Protein AF-A0A1H1SJN0-F1 (afdb_monomer)

pLDDT: mean 79.31, std 18.71, range [38.91, 98.19]

Mean predicted aligned error: 14.05 Å

Sequence (104 aa):
MRGIFFEESDAHAAAARLRRDGFEAQVRRQPFAGEDDDEDQPWVVVTDAPPVMLELLVEERDGWLEDDAPPPAAPLVLPRAPRRTHRPGAGGDGPGGSSGAGRR

Foldseek 3Di:
DKKKAQDPVLLVVLQVVQVVVPKHKDKDFDDDPPDPPPNRTIIMIDIPDDPVSRCVSCVVRVIDDDDPPPDDDDDDPDDPDDDDPDDPDPDDPDDDDDDDDDDD

Radius of gyration: 30.65 Å; Cα contacts (8 Å, |Δi|>4): 116; chains: 1; bounding box: 30×33×112 Å

Structure (mmCIF, N/CA/C/O backbone):
data_AF-A0A1H1SJN0-F1
#
_entry.id   AF-A0A1H1SJN0-F1
#
loop_
_atom_site.group_PDB
_atom_site.id
_atom_site.type_symbol
_atom_site.label_atom_id
_atom_site.label_alt_id
_atom_site.label_comp_id
_atom_site.label_asym_id
_atom_s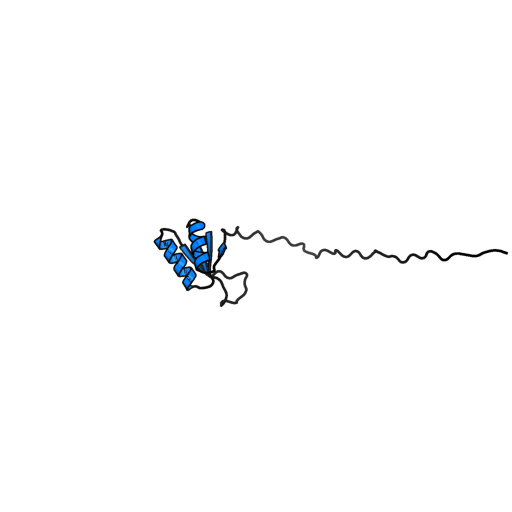ite.label_entity_id
_atom_site.label_seq_id
_atom_site.pdbx_PDB_ins_code
_atom_site.Cartn_x
_atom_site.Cartn_y
_atom_site.Cartn_z
_atom_site.occupancy
_atom_site.B_iso_or_equiv
_atom_site.auth_seq_id
_atom_site.auth_comp_id
_atom_site.auth_asym_id
_atom_site.auth_atom_id
_atom_site.pdbx_PDB_model_num
ATOM 1 N N . MET A 1 1 ? -7.252 -5.969 -2.265 1.00 90.88 1 MET A N 1
ATOM 2 C CA . MET A 1 1 ? -6.792 -4.599 -2.601 1.00 90.88 1 MET A CA 1
ATOM 3 C C . MET A 1 1 ? -5.318 -4.456 -2.283 1.00 90.88 1 MET A C 1
ATOM 5 O O . MET A 1 1 ? -4.858 -5.026 -1.288 1.00 90.88 1 MET A O 1
ATOM 9 N N . ARG A 1 2 ? -4.577 -3.716 -3.116 1.00 93.12 2 ARG A N 1
ATOM 10 C CA . ARG A 1 2 ? -3.123 -3.584 -2.998 1.00 93.12 2 ARG A CA 1
ATOM 11 C C . ARG A 1 2 ? -2.698 -2.119 -3.120 1.00 93.12 2 ARG A C 1
ATOM 13 O O . ARG A 1 2 ? -3.181 -1.409 -3.987 1.00 93.12 2 ARG A O 1
ATOM 20 N N . GLY A 1 3 ? -1.807 -1.672 -2.246 1.00 93.81 3 GLY A N 1
ATOM 21 C CA . GLY A 1 3 ? -1.134 -0.376 -2.345 1.00 93.81 3 GLY A CA 1
ATOM 22 C C . GLY A 1 3 ? 0.343 -0.606 -2.613 1.00 93.81 3 GLY A C 1
ATOM 23 O O . GLY A 1 3 ? 0.930 -1.511 -2.014 1.00 93.81 3 GLY A O 1
ATOM 24 N N . ILE A 1 4 ? 0.922 0.170 -3.518 1.00 93.69 4 ILE A N 1
ATOM 25 C CA . ILE A 1 4 ? 2.315 0.048 -3.932 1.00 93.69 4 ILE A CA 1
ATOM 26 C C . ILE A 1 4 ? 3.091 1.273 -3.450 1.00 93.69 4 ILE A C 1
ATOM 28 O O . ILE A 1 4 ? 2.641 2.402 -3.633 1.00 93.69 4 ILE A O 1
ATOM 32 N N . PHE A 1 5 ? 4.237 1.027 -2.819 1.00 92.75 5 PHE A N 1
ATOM 33 C CA . PHE A 1 5 ? 5.089 2.021 -2.171 1.00 92.75 5 PHE A CA 1
ATOM 34 C C . PHE A 1 5 ? 6.534 1.843 -2.632 1.00 92.75 5 PHE A C 1
ATOM 36 O O . PHE A 1 5 ? 7.000 0.715 -2.798 1.00 92.75 5 PHE A O 1
ATOM 43 N N . PHE A 1 6 ? 7.256 2.946 -2.803 1.00 88.81 6 PHE A N 1
ATOM 44 C CA . PHE A 1 6 ? 8.678 2.905 -3.146 1.00 88.81 6 PHE A CA 1
ATOM 45 C C . PHE A 1 6 ? 9.545 2.606 -1.922 1.00 88.81 6 PHE A C 1
ATOM 47 O O . PHE A 1 6 ? 10.429 1.756 -1.977 1.00 88.81 6 PHE A O 1
ATOM 54 N N . GLU A 1 7 ? 9.255 3.255 -0.793 1.00 89.69 7 GLU A N 1
ATOM 55 C CA . GLU A 1 7 ? 10.021 3.075 0.437 1.00 89.69 7 GLU A CA 1
ATOM 56 C C . GLU A 1 7 ? 9.429 1.989 1.345 1.00 89.69 7 GLU A C 1
ATOM 58 O O . GLU A 1 7 ? 8.218 1.917 1.579 1.00 89.69 7 GLU A O 1
ATOM 63 N N . GLU A 1 8 ? 10.307 1.177 1.941 1.00 92.38 8 GLU A N 1
ATOM 64 C CA . GLU A 1 8 ? 9.920 0.181 2.946 1.00 92.38 8 GLU A CA 1
ATOM 65 C C . GLU A 1 8 ? 9.216 0.844 4.142 1.00 92.38 8 GLU A C 1
ATOM 67 O O . GLU A 1 8 ? 8.178 0.371 4.616 1.00 92.38 8 GLU A O 1
ATOM 72 N N . SER A 1 9 ? 9.772 1.960 4.622 1.00 94.25 9 SER A N 1
ATOM 73 C CA . SER A 1 9 ? 9.249 2.750 5.740 1.00 94.25 9 SER A CA 1
ATOM 74 C C . SER A 1 9 ? 7.797 3.151 5.528 1.00 94.25 9 SER A C 1
ATOM 76 O O . SER A 1 9 ? 6.979 2.992 6.439 1.00 94.25 9 SER A O 1
ATOM 78 N N . ASP A 1 10 ? 7.468 3.623 4.329 1.00 95.50 10 ASP A N 1
ATOM 79 C CA . ASP A 1 10 ? 6.123 4.071 3.994 1.00 95.50 10 ASP A CA 1
ATOM 80 C C . ASP A 1 10 ? 5.140 2.902 3.917 1.00 95.50 10 ASP A C 1
ATOM 82 O O . ASP A 1 10 ? 4.043 2.984 4.480 1.00 95.50 10 ASP A O 1
ATOM 86 N N . ALA A 1 11 ? 5.551 1.765 3.345 1.00 95.56 11 ALA A N 1
ATOM 87 C CA . ALA A 1 11 ? 4.733 0.554 3.328 1.00 95.56 11 ALA A CA 1
ATOM 88 C C . ALA A 1 11 ? 4.406 0.056 4.748 1.00 95.56 11 ALA A C 1
ATOM 90 O O . ALA A 1 11 ? 3.257 -0.290 5.052 1.00 95.56 11 ALA A O 1
ATOM 91 N N . HIS A 1 12 ? 5.392 0.044 5.654 1.00 96.69 12 HIS A N 1
ATOM 92 C CA . HIS A 1 12 ? 5.157 -0.341 7.051 1.00 96.69 12 HIS A CA 1
ATOM 93 C C . HIS A 1 12 ? 4.309 0.685 7.800 1.00 96.69 12 HIS A C 1
ATOM 95 O O . HIS A 1 12 ? 3.446 0.285 8.586 1.00 96.69 12 HIS A O 1
ATOM 101 N N . ALA A 1 13 ? 4.505 1.983 7.556 1.00 97.31 13 ALA A N 1
ATOM 102 C CA . ALA A 1 13 ? 3.704 3.041 8.164 1.00 97.31 13 ALA A CA 1
ATOM 103 C C . ALA A 1 13 ? 2.229 2.947 7.740 1.00 97.31 13 ALA A C 1
ATOM 105 O O . ALA A 1 13 ? 1.339 2.975 8.599 1.00 97.31 13 ALA A O 1
ATOM 106 N N . ALA A 1 14 ? 1.963 2.744 6.447 1.00 97.06 14 ALA A N 1
ATOM 107 C CA . ALA A 1 14 ? 0.622 2.524 5.917 1.00 97.06 14 ALA A CA 1
ATOM 108 C C . ALA A 1 14 ? -0.020 1.264 6.520 1.00 97.06 14 ALA A C 1
ATOM 110 O O . ALA A 1 14 ? -1.134 1.315 7.044 1.00 97.06 14 ALA A O 1
ATOM 111 N N . ALA A 1 15 ? 0.702 0.139 6.553 1.00 97.56 15 ALA A N 1
ATOM 112 C CA . ALA A 1 15 ? 0.193 -1.097 7.144 1.00 97.56 15 ALA A CA 1
ATOM 113 C C . ALA A 1 15 ? -0.076 -0.965 8.656 1.00 97.56 15 ALA A C 1
ATOM 115 O O . ALA A 1 15 ? -1.064 -1.495 9.163 1.00 97.56 15 ALA A O 1
ATOM 116 N N . ALA A 1 16 ? 0.774 -0.250 9.397 1.00 97.81 16 ALA A N 1
ATOM 117 C CA . ALA A 1 16 ? 0.556 0.028 10.815 1.00 97.81 16 ALA A CA 1
ATOM 118 C C . ALA A 1 16 ? -0.676 0.915 11.041 1.00 97.81 16 ALA A C 1
ATOM 120 O O . ALA A 1 16 ? -1.438 0.673 11.981 1.00 97.81 16 ALA A O 1
ATOM 121 N N . ARG A 1 17 ? -0.898 1.910 10.173 1.00 97.62 17 ARG A N 1
ATOM 122 C CA . ARG A 1 17 ? -2.095 2.752 10.214 1.00 97.62 17 ARG A CA 1
ATOM 123 C C . ARG A 1 17 ? -3.363 1.926 10.015 1.00 97.62 17 ARG A C 1
ATOM 125 O O . ARG A 1 17 ? -4.251 1.995 10.856 1.00 97.62 17 ARG A O 1
ATOM 132 N N . LEU A 1 18 ? -3.413 1.113 8.963 1.00 97.56 18 LEU A N 1
ATOM 133 C CA . LEU A 1 18 ? -4.575 0.280 8.639 1.00 97.56 18 LEU A CA 1
ATOM 134 C C . LEU A 1 18 ? -4.906 -0.709 9.761 1.00 97.56 18 LEU A C 1
ATOM 136 O O . LEU A 1 18 ? -6.061 -0.825 10.161 1.00 97.56 18 LEU A O 1
ATOM 140 N N . ARG A 1 19 ? -3.887 -1.353 10.342 1.00 98.19 19 ARG A N 1
ATOM 141 C CA . ARG A 1 19 ? -4.078 -2.261 11.485 1.00 98.19 19 ARG A CA 1
ATOM 142 C C . ARG A 1 19 ? -4.615 -1.547 12.720 1.00 98.19 19 ARG A C 1
ATOM 144 O O . ARG A 1 19 ? -5.466 -2.094 13.413 1.00 98.19 19 ARG A O 1
ATOM 151 N N . ARG A 1 20 ? -4.146 -0.326 13.001 1.00 97.81 20 ARG A N 1
ATOM 152 C CA . ARG A 1 20 ? -4.682 0.492 14.102 1.00 97.81 20 ARG A CA 1
ATOM 153 C C . ARG A 1 20 ? -6.150 0.851 13.880 1.00 97.81 20 ARG A C 1
ATOM 155 O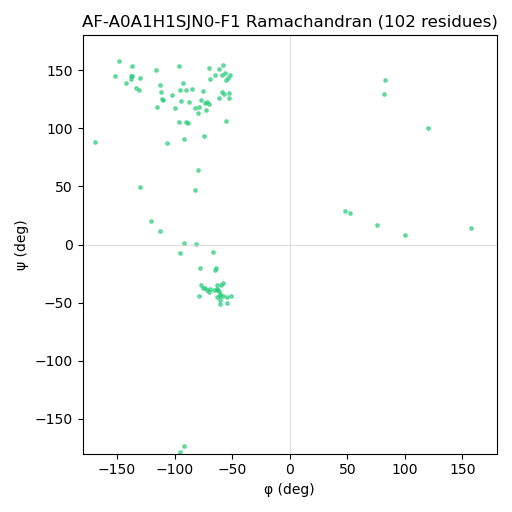 O . ARG A 1 20 ? -6.906 0.906 14.846 1.00 97.81 20 ARG A O 1
ATOM 162 N N . ASP A 1 21 ? -6.531 1.057 12.627 1.00 96.69 21 ASP A N 1
ATOM 163 C CA . ASP A 1 21 ? -7.900 1.375 12.231 1.00 96.69 21 ASP A CA 1
ATOM 164 C C . ASP A 1 21 ? -8.795 0.110 12.140 1.00 96.69 21 ASP A C 1
ATOM 166 O O . ASP A 1 21 ? -9.993 0.223 11.892 1.00 96.69 21 ASP A O 1
ATOM 170 N N . GLY A 1 22 ? -8.247 -1.082 12.429 1.00 97.75 22 GLY A N 1
ATOM 171 C CA . GLY A 1 22 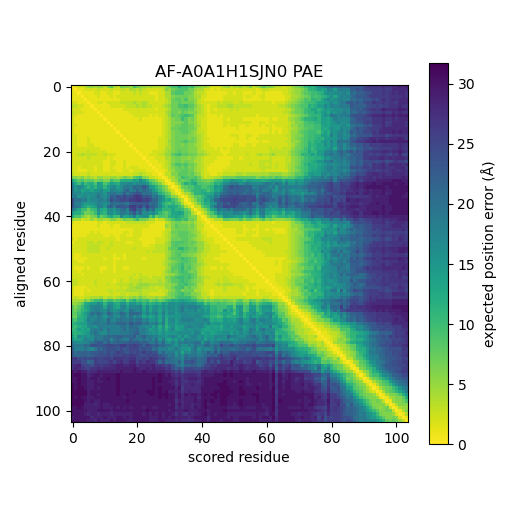? -8.990 -2.339 12.594 1.00 97.75 22 GLY A CA 1
ATOM 172 C C . GLY A 1 22 ? -8.970 -3.281 11.388 1.00 97.75 22 GLY A C 1
ATOM 173 O O . GLY A 1 22 ? -9.677 -4.285 11.410 1.00 97.75 22 GLY A O 1
ATOM 174 N N . PHE A 1 23 ? -8.172 -2.979 10.365 1.00 97.44 23 PHE A N 1
ATOM 175 C CA . PHE A 1 23 ? -8.086 -3.759 9.129 1.00 97.44 23 PHE A CA 1
ATOM 176 C C . PHE A 1 23 ? -6.921 -4.751 9.147 1.00 97.44 23 PHE A C 1
ATOM 178 O O . PHE A 1 23 ? -5.886 -4.528 9.785 1.00 97.44 23 PHE A O 1
ATOM 185 N N . GLU A 1 24 ? -7.043 -5.834 8.388 1.00 97.19 24 GLU A N 1
ATOM 186 C CA . GLU A 1 24 ? -5.910 -6.699 8.102 1.00 97.19 24 GLU A CA 1
ATOM 187 C C . GLU A 1 24 ? -4.997 -6.024 7.075 1.00 97.19 24 GLU A C 1
ATOM 189 O O . GLU A 1 24 ? -5.443 -5.538 6.039 1.00 97.19 24 GLU A O 1
ATOM 194 N N . ALA A 1 25 ? -3.690 -6.002 7.334 1.00 96.62 25 ALA A N 1
ATOM 195 C CA . ALA A 1 25 ? -2.705 -5.501 6.379 1.00 96.62 25 ALA A CA 1
ATOM 196 C C . ALA A 1 25 ? -1.435 -6.355 6.417 1.00 96.62 25 ALA A C 1
ATOM 198 O O . ALA A 1 25 ? -0.953 -6.720 7.494 1.00 96.62 25 ALA A O 1
ATOM 199 N N . GLN A 1 26 ? -0.861 -6.652 5.254 1.00 95.62 26 GLN A N 1
ATOM 200 C CA . GLN A 1 26 ? 0.379 -7.415 5.091 1.00 95.62 26 GLN A CA 1
ATOM 201 C C . GLN A 1 26 ? 1.318 -6.677 4.141 1.00 95.62 26 GLN A C 1
ATOM 203 O O . GLN A 1 26 ? 0.895 -6.273 3.063 1.00 95.62 26 GLN A O 1
ATOM 208 N N . VAL A 1 27 ? 2.588 -6.547 4.524 1.00 94.62 27 VAL A N 1
ATOM 209 C CA . VAL A 1 27 ? 3.639 -5.969 3.676 1.00 94.62 27 VAL A CA 1
ATOM 210 C C . VAL A 1 27 ? 4.363 -7.107 2.963 1.00 94.62 27 VAL A C 1
ATOM 212 O O . VAL A 1 27 ? 4.698 -8.115 3.588 1.00 94.62 27 VAL A O 1
ATOM 215 N N . ARG A 1 28 ? 4.581 -6.974 1.656 1.00 90.56 28 ARG A N 1
ATOM 216 C CA . ARG A 1 28 ? 5.279 -7.951 0.816 1.00 90.56 28 ARG A CA 1
ATOM 217 C C . ARG A 1 28 ? 6.227 -7.233 -0.132 1.00 90.56 28 ARG A C 1
ATOM 219 O O . ARG A 1 28 ? 5.883 -6.184 -0.659 1.00 90.56 28 ARG A O 1
ATOM 226 N N . ARG A 1 29 ? 7.368 -7.852 -0.416 1.00 83.75 29 ARG A N 1
ATOM 227 C CA . ARG A 1 29 ? 8.235 -7.461 -1.529 1.00 83.75 29 ARG A CA 1
ATOM 228 C C . ARG A 1 29 ? 7.879 -8.328 -2.729 1.00 83.75 29 ARG A C 1
ATOM 230 O O . ARG A 1 29 ? 7.856 -9.554 -2.591 1.00 83.75 29 ARG A O 1
ATOM 237 N N . GLN A 1 30 ? 7.523 -7.724 -3.861 1.00 67.69 30 GLN A N 1
ATOM 238 C CA . GLN A 1 30 ? 7.155 -8.482 -5.057 1.00 67.69 30 GLN A CA 1
ATOM 239 C C . GLN A 1 30 ? 8.168 -8.222 -6.180 1.00 67.69 30 GLN A C 1
ATOM 241 O O . GLN A 1 30 ? 8.273 -7.084 -6.629 1.00 67.69 30 GLN A O 1
ATOM 246 N N . PRO A 1 31 ? 8.886 -9.254 -6.663 1.00 58.97 31 PRO A N 1
ATOM 247 C CA . PRO A 1 31 ? 9.757 -9.106 -7.820 1.00 58.97 31 PRO A CA 1
ATOM 248 C C . PRO A 1 31 ? 8.906 -8.905 -9.076 1.00 58.97 31 PRO A C 1
ATOM 250 O O . PRO A 1 31 ? 8.078 -9.756 -9.421 1.00 58.97 31 PRO A O 1
ATOM 253 N N . PHE A 1 32 ? 9.097 -7.781 -9.765 1.00 54.41 32 PHE A N 1
ATOM 254 C CA . PHE A 1 32 ? 8.509 -7.566 -11.082 1.00 54.41 32 PHE A CA 1
ATOM 255 C C . PHE A 1 32 ? 9.268 -8.436 -12.097 1.00 54.41 32 PHE A C 1
ATOM 257 O O . PHE A 1 32 ? 10.464 -8.282 -12.303 1.00 54.41 32 PHE A O 1
ATOM 264 N N . ALA A 1 33 ? 8.573 -9.408 -12.693 1.00 58.31 33 ALA A N 1
ATOM 265 C CA . ALA A 1 33 ? 8.955 -10.112 -13.925 1.00 58.31 33 ALA A CA 1
ATOM 266 C C . ALA A 1 33 ? 10.399 -10.670 -14.061 1.00 58.31 33 ALA A C 1
ATOM 268 O O . ALA A 1 33 ? 10.868 -10.847 -15.181 1.00 58.31 33 ALA A O 1
ATOM 269 N N . GLY A 1 34 ? 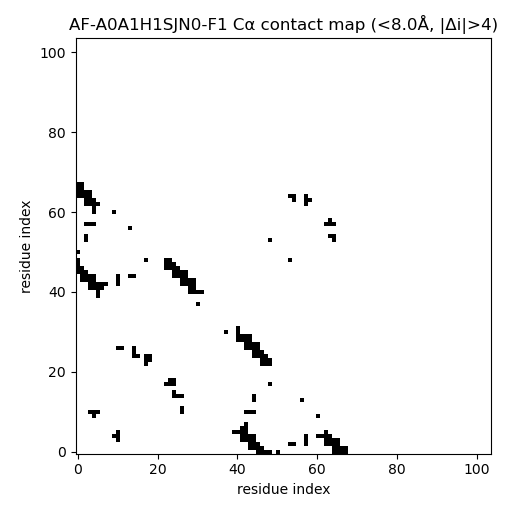11.073 -11.041 -12.967 1.00 58.00 34 GLY A N 1
ATOM 270 C CA . GLY A 1 34 ? 12.354 -11.760 -13.031 1.00 58.00 34 GLY A CA 1
ATOM 271 C C . GLY A 1 34 ? 13.571 -10.908 -13.408 1.00 58.00 34 GLY A C 1
ATOM 272 O O . GLY A 1 34 ? 14.593 -11.484 -13.778 1.00 58.00 34 GLY A O 1
ATOM 273 N N . GLU A 1 35 ? 13.479 -9.579 -13.308 1.00 49.56 35 GLU A N 1
ATOM 274 C CA . GLU A 1 35 ? 14.663 -8.718 -13.298 1.00 49.56 35 GLU A CA 1
ATOM 275 C C . GLU A 1 35 ? 15.244 -8.679 -11.873 1.00 49.56 35 GLU A C 1
ATOM 277 O O . GLU A 1 35 ? 14.580 -8.301 -10.908 1.00 49.56 35 GLU A O 1
ATOM 282 N N . ASP A 1 36 ? 16.476 -9.172 -11.756 1.00 57.78 36 ASP A N 1
ATOM 283 C CA . ASP A 1 36 ? 17.282 -9.319 -10.536 1.00 57.78 36 ASP A CA 1
ATOM 284 C C . ASP A 1 36 ? 17.969 -7.987 -10.179 1.00 57.78 36 ASP A C 1
ATOM 286 O O . ASP A 1 36 ? 19.178 -7.937 -9.988 1.00 57.78 36 ASP A O 1
ATOM 290 N N . ASP A 1 37 ? 17.205 -6.889 -10.211 1.00 56.34 37 ASP A N 1
ATOM 291 C CA . ASP A 1 37 ? 17.612 -5.621 -9.601 1.00 56.34 37 ASP A CA 1
ATOM 292 C C . ASP A 1 37 ? 16.782 -5.438 -8.333 1.00 56.34 37 ASP A C 1
ATOM 294 O O . ASP A 1 37 ? 15.639 -4.974 -8.322 1.00 56.34 37 ASP A O 1
ATOM 298 N N . ASP A 1 38 ? 17.306 -5.992 -7.252 1.00 54.88 38 ASP A N 1
ATOM 299 C CA . ASP A 1 38 ? 16.715 -5.989 -5.929 1.00 54.88 38 ASP A CA 1
ATOM 300 C C . ASP A 1 38 ? 16.591 -4.568 -5.349 1.00 54.88 38 ASP A C 1
ATOM 302 O O . ASP A 1 38 ? 15.758 -4.343 -4.466 1.00 54.88 38 ASP A O 1
ATOM 306 N N . GLU A 1 39 ? 17.348 -3.590 -5.838 1.00 52.97 39 GLU A N 1
ATOM 307 C CA . GLU A 1 39 ? 17.395 -2.261 -5.223 1.00 52.97 39 GLU A CA 1
ATOM 308 C C . GLU A 1 39 ? 16.177 -1.378 -5.566 1.00 52.97 39 GLU A C 1
ATOM 310 O O . GLU A 1 39 ? 15.832 -0.516 -4.760 1.00 52.97 39 GLU A O 1
ATOM 315 N N . ASP A 1 40 ? 15.433 -1.678 -6.642 1.00 62.75 40 ASP A N 1
ATOM 316 C CA . ASP A 1 40 ? 14.267 -0.892 -7.101 1.00 62.75 40 ASP A CA 1
ATOM 317 C C . ASP A 1 40 ? 12.908 -1.623 -6.977 1.00 62.75 40 ASP A C 1
ATOM 319 O O . ASP A 1 40 ? 11.885 -1.182 -7.513 1.00 62.75 40 ASP A O 1
ATOM 323 N N . GLN A 1 41 ? 12.847 -2.762 -6.273 1.00 69.94 41 GLN A N 1
ATOM 324 C CA . GLN A 1 41 ? 11.590 -3.516 -6.158 1.00 69.94 41 GLN A CA 1
ATOM 325 C C . GLN A 1 41 ? 10.595 -2.826 -5.213 1.00 69.94 41 GLN A C 1
ATOM 327 O O . GLN A 1 41 ? 10.884 -2.689 -4.019 1.00 69.94 41 GLN A O 1
ATOM 332 N N . PRO A 1 42 ? 9.386 -2.475 -5.688 1.00 85.31 42 PRO A N 1
ATOM 333 C CA . PRO A 1 42 ? 8.417 -1.774 -4.867 1.00 85.31 42 PRO A CA 1
ATOM 334 C C . PRO A 1 42 ? 7.834 -2.668 -3.762 1.00 85.31 42 PRO A C 1
ATOM 336 O O . PRO A 1 42 ? 7.700 -3.894 -3.884 1.00 85.31 42 PRO A O 1
ATOM 339 N N . TRP A 1 43 ? 7.429 -2.022 -2.674 1.00 91.12 43 TRP A N 1
ATOM 340 C CA . TRP A 1 43 ? 6.777 -2.633 -1.526 1.00 91.12 43 TRP A CA 1
ATOM 341 C C . TRP A 1 43 ? 5.263 -2.647 -1.700 1.00 91.12 43 TRP A C 1
ATOM 343 O O . TRP A 1 43 ? 4.634 -1.648 -2.032 1.00 91.12 43 TRP A O 1
ATOM 353 N N . VAL A 1 44 ? 4.653 -3.797 -1.435 1.00 93.56 44 VAL A N 1
ATOM 354 C CA . VAL A 1 44 ? 3.222 -4.035 -1.618 1.00 93.56 44 VAL A CA 1
ATOM 355 C C . VAL A 1 44 ? 2.554 -4.167 -0.258 1.00 93.56 44 VAL A C 1
ATOM 357 O O . VAL A 1 44 ? 2.894 -5.063 0.516 1.00 93.56 44 VAL A O 1
ATOM 360 N N . VAL A 1 45 ? 1.538 -3.351 0.009 1.00 94.75 45 VAL A N 1
ATOM 361 C CA . VAL A 1 45 ? 0.613 -3.535 1.132 1.00 94.75 45 VAL A CA 1
ATOM 362 C C . VAL A 1 45 ? -0.666 -4.183 0.618 1.00 94.75 45 VAL A C 1
ATOM 364 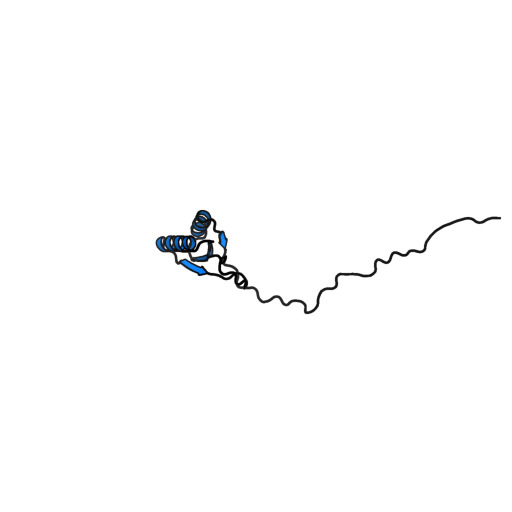O O . VAL A 1 45 ? -1.378 -3.603 -0.194 1.00 94.75 45 VAL A O 1
ATOM 367 N N . VAL A 1 46 ? -0.974 -5.386 1.097 1.00 95.19 46 VAL A N 1
ATOM 368 C CA . VAL A 1 46 ? -2.230 -6.099 0.810 1.00 95.19 46 VAL A CA 1
ATOM 369 C C . VAL A 1 46 ? -3.156 -5.960 2.011 1.00 95.19 46 VAL A C 1
ATOM 371 O O . VAL A 1 46 ? -2.731 -6.244 3.132 1.00 95.19 46 VAL A O 1
ATOM 374 N N . THR A 1 47 ? -4.401 -5.540 1.792 1.00 95.19 47 THR A N 1
ATOM 375 C CA . THR A 1 47 ? -5.363 -5.268 2.873 1.00 95.19 47 THR A CA 1
ATOM 376 C C . THR A 1 47 ? -6.810 -5.550 2.462 1.00 95.19 47 THR A C 1
ATOM 378 O O . THR A 1 47 ? -7.137 -5.564 1.270 1.00 95.19 47 THR A O 1
ATOM 381 N N . ASP A 1 48 ? -7.660 -5.775 3.465 1.00 95.50 48 ASP A N 1
ATOM 382 C CA . ASP A 1 48 ? -9.122 -5.843 3.368 1.00 95.50 48 ASP A CA 1
ATOM 383 C C . ASP A 1 48 ? -9.810 -4.484 3.617 1.00 95.50 48 ASP A C 1
ATOM 385 O O . ASP A 1 48 ? -11.039 -4.392 3.572 1.00 95.50 48 ASP A O 1
ATOM 389 N N . ALA A 1 49 ? -9.034 -3.420 3.854 1.00 95.12 49 ALA A N 1
ATOM 390 C CA . ALA A 1 49 ? -9.561 -2.077 4.044 1.00 95.12 49 ALA A CA 1
ATOM 391 C C . ALA A 1 49 ? -10.322 -1.564 2.804 1.00 95.12 49 ALA A C 1
ATOM 393 O O . ALA A 1 49 ? -9.984 -1.921 1.667 1.00 95.12 49 ALA A O 1
ATOM 394 N N . PRO A 1 50 ? -11.317 -0.672 2.989 1.00 94.44 50 PRO A N 1
ATOM 395 C CA . PRO A 1 50 ? -11.993 -0.014 1.878 1.00 94.44 50 PRO A CA 1
ATOM 396 C C . PRO A 1 50 ? -10.999 0.712 0.952 1.00 94.44 50 PRO A C 1
ATOM 398 O O . PRO A 1 50 ? -10.084 1.360 1.466 1.00 94.44 50 PRO A O 1
ATOM 401 N N . PRO A 1 51 ? -11.205 0.696 -0.382 1.00 92.94 51 PRO A N 1
ATOM 402 C CA . PRO A 1 51 ? -10.289 1.314 -1.346 1.00 92.94 51 PRO A CA 1
ATOM 403 C C . PRO A 1 51 ? -9.936 2.762 -1.006 1.00 92.94 51 PRO A C 1
ATOM 405 O O . PRO A 1 51 ? -8.764 3.103 -0.980 1.00 92.94 51 PRO A O 1
ATOM 408 N N . VAL A 1 52 ? -10.933 3.565 -0.619 1.00 94.75 52 VAL A N 1
ATOM 409 C CA . VAL A 1 52 ? -10.754 4.976 -0.236 1.00 94.75 52 VAL A CA 1
ATOM 410 C C . VAL A 1 52 ? -9.772 5.172 0.927 1.00 94.75 52 VAL A C 1
ATOM 412 O O . VAL A 1 52 ? -9.053 6.160 0.974 1.00 94.75 52 VAL A O 1
ATOM 415 N N . MET A 1 53 ? -9.708 4.230 1.874 1.00 95.00 53 MET A N 1
ATOM 416 C CA . MET A 1 53 ? -8.785 4.330 3.011 1.00 95.00 53 MET A CA 1
ATOM 417 C C . MET A 1 53 ? -7.345 4.071 2.578 1.00 95.00 53 MET A C 1
ATOM 419 O O . MET A 1 53 ? -6.425 4.707 3.085 1.00 95.00 53 MET A O 1
ATOM 423 N N . LEU A 1 54 ? -7.153 3.128 1.655 1.00 95.12 54 LEU A N 1
ATOM 424 C CA . LEU A 1 54 ? -5.841 2.817 1.103 1.00 95.12 54 LEU A CA 1
ATOM 425 C C . LEU A 1 54 ? -5.387 3.884 0.100 1.00 95.12 54 LEU A C 1
ATOM 427 O O . LEU A 1 54 ? -4.217 4.241 0.114 1.00 95.12 54 LEU A O 1
ATOM 431 N N . GLU A 1 55 ? -6.308 4.421 -0.702 1.00 95.19 55 GLU A N 1
ATOM 432 C CA . GLU A 1 55 ? -6.091 5.505 -1.669 1.00 95.19 55 GLU A CA 1
ATOM 433 C C . GLU A 1 55 ? -5.467 6.737 -1.003 1.00 95.19 55 GLU A C 1
ATOM 435 O O . GLU A 1 55 ? -4.402 7.187 -1.411 1.00 95.19 55 GLU A O 1
ATOM 440 N N . LEU A 1 56 ? -6.039 7.199 0.112 1.00 96.38 56 LEU A N 1
ATOM 441 C CA . LEU A 1 56 ? -5.488 8.332 0.862 1.00 96.38 56 LEU A CA 1
ATOM 442 C C . LEU A 1 56 ? -4.058 8.078 1.367 1.00 96.38 56 LEU A C 1
ATOM 444 O O . LEU A 1 56 ? -3.250 9.000 1.430 1.00 96.38 56 LEU A O 1
ATOM 448 N N . LEU A 1 57 ? -3.740 6.834 1.741 1.00 96.12 57 LEU A N 1
ATOM 449 C CA . LEU A 1 57 ? -2.411 6.472 2.237 1.00 96.12 57 LEU A CA 1
ATOM 450 C C . LEU A 1 57 ? -1.383 6.348 1.116 1.00 96.12 57 LEU A C 1
ATOM 452 O O . LEU A 1 57 ? -0.222 6.671 1.345 1.00 96.12 57 LEU A O 1
ATOM 456 N N . VAL A 1 58 ? -1.776 5.871 -0.066 1.00 95.44 58 VAL A N 1
ATOM 457 C CA . VAL A 1 58 ? -0.860 5.838 -1.213 1.00 95.44 58 VAL A CA 1
ATOM 458 C C . VAL A 1 58 ? -0.619 7.249 -1.747 1.00 95.44 58 VAL A C 1
ATOM 460 O O . VAL A 1 58 ? 0.528 7.585 -2.004 1.00 95.44 58 VAL A O 1
ATOM 463 N N . GLU A 1 59 ? -1.639 8.111 -1.801 1.00 95.44 59 GLU A N 1
ATOM 464 C CA . GLU A 1 59 ? -1.480 9.520 -2.191 1.00 95.44 59 GLU A CA 1
ATOM 465 C C . GLU A 1 59 ? -0.553 10.296 -1.241 1.00 95.44 59 GLU A C 1
ATOM 467 O O . GLU A 1 59 ? 0.268 11.087 -1.694 1.00 95.44 59 GLU A O 1
ATOM 472 N N . GLU A 1 60 ? -0.637 10.058 0.074 1.00 96.25 60 GLU A N 1
ATOM 473 C CA . GLU A 1 60 ? 0.240 10.704 1.068 1.00 96.25 60 GLU A CA 1
ATOM 474 C C . GLU A 1 60 ? 1.720 10.303 0.913 1.00 96.25 60 GLU A C 1
ATOM 476 O O . GLU A 1 60 ? 2.607 11.005 1.399 1.00 96.25 60 GLU A O 1
ATOM 481 N N . ARG A 1 61 ? 1.989 9.159 0.276 1.00 93.81 61 ARG A N 1
ATOM 482 C CA . ARG A 1 61 ? 3.309 8.511 0.212 1.00 93.81 61 ARG A CA 1
ATOM 483 C C . ARG A 1 61 ? 3.823 8.347 -1.214 1.00 93.81 61 ARG A C 1
ATOM 485 O O . ARG A 1 61 ? 4.649 7.475 -1.466 1.00 93.81 61 ARG A O 1
ATOM 492 N N . ASP A 1 62 ? 3.282 9.138 -2.139 1.00 92.19 62 ASP A N 1
ATOM 493 C CA . ASP A 1 62 ? 3.626 9.117 -3.565 1.00 92.19 62 ASP A CA 1
ATOM 494 C C . ASP A 1 62 ? 3.542 7.710 -4.201 1.00 92.19 62 ASP A C 1
ATOM 496 O O . ASP A 1 62 ? 4.234 7.392 -5.168 1.00 92.19 62 ASP A O 1
ATOM 500 N N . GLY A 1 63 ? 2.691 6.845 -3.647 1.00 92.81 63 GLY A N 1
ATOM 501 C CA . GLY A 1 63 ? 2.427 5.494 -4.122 1.00 92.81 63 GLY A CA 1
ATOM 502 C C . GLY A 1 63 ? 1.254 5.431 -5.097 1.00 92.81 63 GLY A C 1
ATOM 503 O O . GLY A 1 63 ? 0.660 6.440 -5.479 1.00 92.81 63 GLY A O 1
ATOM 504 N N . TRP A 1 64 ? 0.868 4.213 -5.476 1.00 94.88 64 TRP A N 1
ATOM 505 C CA . TRP A 1 64 ? -0.333 3.991 -6.283 1.00 94.88 64 TRP A CA 1
ATOM 506 C C . TRP A 1 64 ? -1.151 2.803 -5.791 1.00 94.88 64 TRP A C 1
ATOM 508 O O . TRP A 1 64 ? -0.645 1.863 -5.175 1.00 94.88 64 TRP A O 1
ATOM 518 N N . LEU A 1 65 ? -2.452 2.860 -6.066 1.00 93.69 65 LEU A N 1
ATOM 519 C CA . LEU A 1 65 ? -3.380 1.775 -5.794 1.00 93.69 65 LEU A CA 1
ATOM 520 C C . LEU A 1 65 ? -3.350 0.781 -6.960 1.00 93.69 65 LEU A C 1
ATOM 522 O O . LEU A 1 65 ? -3.443 1.164 -8.124 1.00 93.69 65 LEU A O 1
ATOM 526 N N . GLU A 1 66 ? -3.268 -0.502 -6.639 1.00 89.62 66 GLU A N 1
ATOM 527 C CA . GLU A 1 66 ? -3.560 -1.586 -7.563 1.00 89.62 66 GLU A CA 1
ATOM 528 C C . GLU A 1 66 ? -4.841 -2.291 -7.113 1.00 89.62 66 GLU A C 1
ATOM 530 O O . GLU A 1 66 ? -4.957 -2.794 -5.985 1.00 89.62 66 GLU A O 1
ATOM 535 N N . ASP A 1 67 ? -5.801 -2.372 -8.030 1.00 82.44 67 ASP A N 1
ATOM 536 C CA . ASP A 1 67 ? -6.904 -3.315 -7.895 1.00 82.44 67 ASP A CA 1
ATOM 537 C C . ASP A 1 67 ? -6.343 -4.738 -7.784 1.00 82.44 67 ASP A C 1
ATOM 539 O O . ASP A 1 67 ? -5.231 -5.020 -8.245 1.00 82.44 67 ASP A O 1
ATOM 543 N N . ASP A 1 68 ? -7.089 -5.654 -7.155 1.00 70.44 68 ASP A N 1
ATOM 544 C CA . ASP A 1 68 ? -6.663 -7.054 -7.101 1.00 70.44 68 ASP A CA 1
ATOM 545 C C . ASP A 1 68 ? -6.435 -7.561 -8.529 1.00 70.44 68 ASP A C 1
ATOM 547 O O . ASP A 1 68 ? -7.376 -7.759 -9.302 1.00 70.44 68 ASP A O 1
ATOM 551 N N . ALA A 1 69 ? -5.155 -7.719 -8.881 1.00 62.78 69 ALA A N 1
ATOM 552 C CA . ALA A 1 69 ? -4.760 -8.140 -10.206 1.00 62.78 69 ALA A CA 1
ATOM 553 C C . ALA A 1 69 ? -5.444 -9.482 -10.496 1.00 62.78 69 ALA A C 1
ATOM 555 O O . ALA A 1 69 ? -5.378 -10.394 -9.659 1.00 62.78 69 ALA A O 1
ATOM 556 N N . PRO A 1 70 ? -6.116 -9.627 -11.653 1.00 60.16 70 PRO A N 1
ATOM 557 C CA . PRO A 1 70 ? -6.719 -10.896 -12.008 1.00 60.16 70 PRO A CA 1
ATOM 558 C C . PRO A 1 70 ? -5.637 -11.984 -11.995 1.00 60.16 70 PRO A C 1
ATOM 560 O O . PRO A 1 70 ? -4.471 -11.700 -12.294 1.00 60.16 70 PRO A O 1
ATOM 563 N N . PRO A 1 71 ? -5.995 -13.232 -11.640 1.00 65.44 71 PRO A N 1
ATOM 564 C CA . PRO A 1 71 ? -5.037 -14.327 -11.622 1.00 65.44 71 PRO A CA 1
ATOM 565 C C . PRO A 1 71 ? -4.307 -14.406 -12.971 1.00 65.44 71 PRO A C 1
ATOM 567 O O . PRO A 1 71 ? -4.918 -14.109 -14.006 1.00 65.44 71 PRO A O 1
ATOM 570 N N . PRO A 1 72 ? -3.016 -14.793 -12.977 1.00 66.75 72 PRO A N 1
ATOM 571 C CA . PRO A 1 72 ? -2.210 -14.793 -14.187 1.00 66.75 72 PRO A CA 1
ATOM 572 C C . PRO A 1 72 ? -2.932 -15.566 -15.288 1.00 66.75 72 PRO A C 1
ATOM 574 O O . PRO A 1 72 ? -3.359 -16.708 -15.092 1.00 66.75 72 PRO A O 1
ATOM 577 N N . ALA A 1 73 ? -3.102 -14.915 -16.440 1.00 72.62 73 ALA A N 1
ATOM 578 C CA . ALA A 1 73 ? -3.759 -15.529 -17.580 1.00 72.62 73 ALA A CA 1
ATOM 579 C C . ALA A 1 73 ? -3.006 -16.801 -17.994 1.00 72.62 73 ALA A C 1
ATOM 581 O O . ALA A 1 73 ? -1.776 -16.871 -17.909 1.00 72.62 73 ALA A O 1
ATOM 582 N N . ALA A 1 74 ? -3.749 -17.807 -18.463 1.00 81.81 74 ALA A N 1
ATOM 583 C CA . ALA A 1 74 ? -3.139 -19.003 -19.028 1.00 81.81 74 ALA A CA 1
ATOM 584 C C . ALA A 1 74 ? -2.143 -18.610 -20.142 1.00 81.81 74 ALA A C 1
ATOM 586 O O . ALA A 1 74 ? -2.421 -17.664 -20.890 1.00 81.81 74 ALA A O 1
ATOM 587 N N . PRO A 1 75 ? -1.005 -19.319 -20.282 1.00 82.81 75 PRO A N 1
ATOM 588 C CA . PRO A 1 75 ? -0.002 -18.990 -21.286 1.00 82.81 75 PRO A CA 1
ATOM 589 C C . PRO A 1 75 ? -0.623 -18.883 -22.681 1.00 82.81 75 PRO A C 1
ATOM 591 O O . PRO A 1 75 ? -1.345 -19.783 -23.120 1.00 82.81 75 PRO A O 1
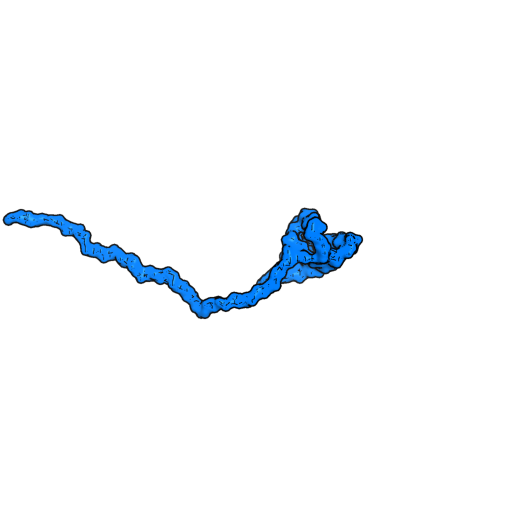ATOM 594 N N . LEU A 1 76 ? -0.330 -17.791 -23.392 1.00 81.50 76 LEU A N 1
ATOM 595 C CA . LEU A 1 76 ? -0.782 -17.625 -24.769 1.00 81.50 76 LEU A CA 1
ATOM 596 C C . LEU A 1 76 ? -0.181 -18.736 -25.637 1.00 81.50 76 LEU A C 1
ATOM 598 O O . LEU A 1 76 ? 1.037 -18.911 -25.693 1.00 81.50 76 LEU A O 1
ATOM 602 N N . VAL A 1 77 ? -1.032 -19.468 -26.358 1.00 86.38 77 VAL A N 1
ATOM 603 C CA . VAL A 1 77 ? -0.570 -20.414 -27.379 1.00 86.38 77 VAL A CA 1
ATOM 604 C C . VAL A 1 77 ? -0.101 -19.605 -28.584 1.00 86.38 77 VAL A C 1
ATOM 606 O O . VAL A 1 77 ? -0.890 -19.224 -29.449 1.00 86.38 77 VAL A O 1
ATOM 609 N N . LEU A 1 78 ? 1.196 -19.308 -28.622 1.00 84.06 78 LEU A N 1
ATOM 610 C CA . LEU A 1 78 ? 1.793 -18.588 -29.738 1.00 84.06 78 LEU A CA 1
ATOM 611 C C . LEU A 1 78 ? 1.802 -19.471 -30.998 1.00 84.06 78 LEU A C 1
ATOM 613 O O . LEU A 1 78 ? 2.044 -20.682 -30.915 1.00 84.06 78 LEU A O 1
ATOM 617 N N . PRO A 1 79 ? 1.566 -18.893 -32.188 1.00 84.12 79 PRO A N 1
ATOM 618 C CA . PRO A 1 79 ? 1.762 -19.619 -33.430 1.00 84.12 79 PRO A CA 1
ATOM 619 C C . PRO A 1 79 ? 3.220 -20.085 -33.521 1.00 84.12 79 PRO A C 1
ATOM 621 O O . PRO A 1 79 ? 4.150 -19.306 -33.335 1.00 84.12 79 PRO A O 1
ATOM 624 N N . ARG A 1 80 ? 3.422 -21.366 -33.848 1.00 87.62 80 ARG A N 1
ATOM 625 C CA . ARG A 1 80 ? 4.758 -21.992 -33.930 1.00 87.62 80 ARG A CA 1
ATOM 626 C C . ARG A 1 80 ? 5.635 -21.450 -35.065 1.00 87.62 80 ARG A C 1
ATOM 628 O O . ARG A 1 80 ? 6.788 -21.845 -35.186 1.00 87.62 80 ARG A O 1
ATOM 635 N N . ALA A 1 81 ? 5.081 -20.595 -35.920 1.00 84.75 81 ALA A N 1
ATOM 636 C CA . ALA A 1 81 ? 5.770 -20.000 -37.050 1.00 84.75 81 ALA A CA 1
ATOM 637 C C . ALA A 1 81 ? 5.408 -18.509 -37.181 1.00 84.75 81 ALA A C 1
ATOM 639 O O . ALA A 1 81 ? 4.258 -18.131 -36.929 1.00 84.75 81 ALA A O 1
ATOM 640 N N . PRO A 1 82 ? 6.359 -17.661 -37.609 1.00 81.44 82 PRO A N 1
ATOM 641 C CA . PRO A 1 82 ? 6.118 -16.241 -37.835 1.00 81.44 82 PRO A CA 1
ATOM 642 C C . PRO A 1 82 ? 5.123 -16.014 -38.983 1.00 81.44 82 PRO A C 1
ATOM 644 O O . PRO A 1 82 ? 5.116 -16.733 -39.986 1.00 81.44 82 PRO A O 1
ATOM 647 N N . ARG A 1 83 ? 4.293 -14.969 -38.877 1.00 76.94 83 ARG A N 1
ATOM 648 C CA . ARG A 1 83 ? 3.373 -14.565 -39.953 1.00 76.94 83 ARG A CA 1
ATOM 649 C C . ARG A 1 83 ? 4.146 -13.816 -41.043 1.00 76.94 83 ARG A C 1
ATOM 651 O O . ARG A 1 83 ? 4.775 -12.801 -40.765 1.00 76.94 83 ARG A O 1
ATOM 658 N N . ARG A 1 84 ? 4.060 -14.271 -42.298 1.00 78.38 84 ARG A N 1
ATOM 659 C CA . ARG A 1 84 ? 4.622 -13.557 -43.460 1.00 78.38 84 ARG A CA 1
ATOM 660 C C . ARG A 1 84 ? 3.584 -12.575 -44.005 1.00 78.38 84 ARG A C 1
ATOM 662 O O . ARG A 1 84 ? 2.627 -12.990 -44.649 1.00 78.38 84 ARG A O 1
ATOM 669 N N . THR A 1 85 ? 3.764 -11.284 -43.736 1.00 77.94 85 THR A N 1
ATOM 670 C CA . THR A 1 85 ? 2.882 -10.202 -44.224 1.00 77.94 85 THR A CA 1
ATOM 671 C C . THR A 1 85 ? 3.378 -9.540 -45.511 1.00 77.94 85 THR A C 1
ATOM 673 O O . THR A 1 85 ? 2.653 -8.754 -46.114 1.00 77.94 85 THR A O 1
ATOM 676 N N . HIS A 1 86 ? 4.585 -9.871 -45.979 1.00 68.69 86 HIS A N 1
ATOM 677 C CA . HIS A 1 86 ? 5.133 -9.310 -47.211 1.00 68.69 86 HIS A CA 1
ATOM 678 C C . HIS A 1 86 ? 4.545 -10.000 -48.454 1.00 68.69 86 HIS A C 1
ATOM 680 O O . HIS A 1 86 ? 4.757 -11.198 -48.654 1.00 68.69 86 HIS A O 1
ATOM 686 N N . ARG A 1 87 ? 3.851 -9.241 -49.316 1.00 73.44 87 ARG A N 1
ATOM 687 C CA . ARG A 1 87 ? 3.409 -9.676 -50.653 1.00 73.44 87 ARG A CA 1
ATOM 688 C C . ARG A 1 87 ? 4.430 -9.202 -51.701 1.00 73.44 87 ARG A C 1
ATOM 690 O O . ARG A 1 87 ? 4.430 -8.017 -52.021 1.00 73.44 87 ARG A O 1
ATOM 697 N N . PRO A 1 88 ? 5.278 -10.078 -52.269 1.00 67.06 88 PRO A N 1
ATOM 698 C CA . PRO A 1 88 ? 6.079 -9.718 -53.431 1.00 67.06 88 PRO A CA 1
ATOM 699 C C . PRO A 1 88 ? 5.181 -9.822 -54.670 1.00 67.06 88 PRO A C 1
ATOM 701 O O . PRO A 1 88 ? 4.716 -10.913 -54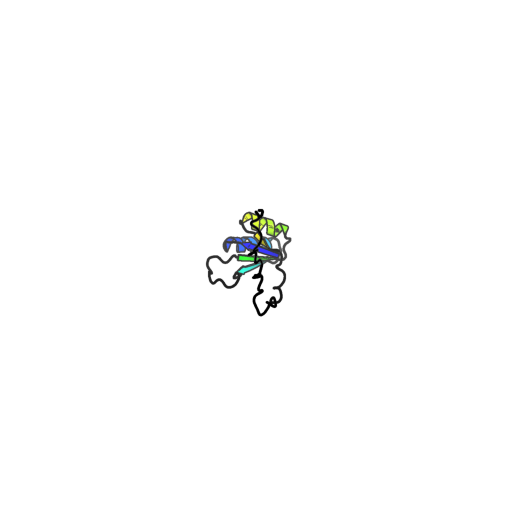.991 1.00 67.06 88 PRO A O 1
ATOM 704 N N . GLY A 1 89 ? 4.869 -8.704 -55.333 1.00 61.28 89 GLY A N 1
ATOM 705 C CA . GLY A 1 89 ? 4.080 -8.778 -56.571 1.00 61.28 89 GLY A CA 1
ATOM 706 C C . GLY A 1 89 ? 3.304 -7.545 -57.026 1.00 61.28 89 GLY A C 1
ATOM 707 O O . GLY A 1 89 ? 2.479 -7.692 -57.920 1.00 61.28 89 GLY A O 1
ATOM 708 N N . ALA A 1 90 ? 3.540 -6.342 -56.495 1.00 60.12 90 ALA A N 1
ATOM 709 C CA . ALA A 1 90 ? 3.142 -5.127 -57.216 1.00 60.12 90 ALA A CA 1
ATOM 710 C C . ALA A 1 90 ? 4.189 -4.835 -58.309 1.00 60.12 90 ALA A C 1
A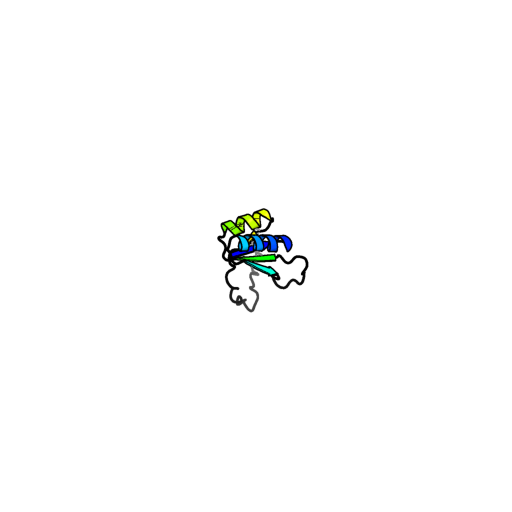TOM 712 O O . ALA A 1 90 ? 4.951 -3.878 -58.222 1.00 60.12 90 ALA A O 1
ATOM 713 N N . GLY A 1 91 ? 4.292 -5.747 -59.282 1.00 55.59 91 GLY A N 1
ATOM 714 C CA . GLY A 1 91 ? 5.072 -5.556 -60.498 1.00 55.59 91 GLY A CA 1
ATOM 715 C C . GLY A 1 91 ? 4.361 -4.549 -61.394 1.00 55.59 91 GLY A C 1
ATOM 716 O O . GLY A 1 91 ? 3.200 -4.745 -61.745 1.00 55.59 91 GLY A O 1
ATOM 717 N N . GLY A 1 92 ? 5.061 -3.469 -61.727 1.00 54.31 92 GLY A N 1
ATOM 718 C CA . GLY A 1 92 ? 4.600 -2.410 -62.615 1.00 54.31 92 GLY A CA 1
ATOM 719 C C . GLY A 1 92 ? 5.636 -2.098 -63.688 1.00 54.31 92 GLY A C 1
ATOM 720 O O . GLY A 1 92 ? 5.960 -0.935 -63.875 1.00 54.31 92 GLY A O 1
ATOM 721 N N . ASP A 1 93 ? 6.160 -3.113 -64.377 1.00 53.50 93 ASP A N 1
ATOM 722 C CA . ASP A 1 93 ? 6.839 -2.916 -65.660 1.00 53.50 93 ASP A CA 1
ATOM 723 C C . ASP A 1 93 ? 5.803 -3.088 -66.772 1.00 53.50 93 ASP A C 1
ATOM 725 O O . ASP A 1 93 ? 5.517 -4.192 -67.238 1.00 53.50 93 ASP A O 1
ATOM 729 N N . GLY A 1 94 ? 5.170 -1.979 -67.151 1.00 42.44 94 GLY A N 1
ATOM 730 C CA . GLY A 1 94 ? 4.327 -1.917 -68.338 1.00 42.44 94 GLY A CA 1
ATOM 731 C C . GLY A 1 94 ? 5.169 -1.567 -69.566 1.00 42.44 94 GLY A C 1
ATOM 732 O O . GLY A 1 94 ? 5.777 -0.498 -69.579 1.00 42.44 94 GLY A O 1
ATOM 733 N N . PRO A 1 95 ? 5.188 -2.380 -70.636 1.00 55.59 95 PRO A N 1
ATOM 734 C CA . PRO A 1 95 ? 5.642 -1.916 -71.936 1.00 55.59 95 PRO A CA 1
ATOM 735 C C . PRO A 1 95 ? 4.425 -1.363 -72.686 1.00 55.59 95 PRO A C 1
ATOM 737 O O . PRO A 1 95 ? 3.569 -2.121 -73.141 1.00 55.59 95 PRO A O 1
ATOM 740 N N . GLY A 1 96 ? 4.304 -0.041 -72.806 1.00 44.09 96 GLY A N 1
ATOM 741 C CA . GLY A 1 96 ? 3.134 0.527 -73.476 1.00 44.09 96 GLY A CA 1
ATOM 742 C C . GLY A 1 96 ? 3.211 2.014 -73.779 1.00 44.09 96 GLY A C 1
ATOM 743 O O . GLY A 1 96 ? 2.687 2.820 -73.022 1.00 44.09 96 GLY A O 1
ATOM 744 N N . GLY A 1 97 ? 3.765 2.350 -74.947 1.00 40.81 97 GLY A N 1
ATOM 745 C CA . GLY A 1 97 ? 3.378 3.553 -75.686 1.00 40.81 97 GLY A CA 1
ATOM 746 C C . GLY A 1 97 ? 4.494 4.560 -75.947 1.00 40.81 97 GLY A C 1
ATOM 747 O O . GLY A 1 97 ? 4.756 5.438 -75.136 1.00 40.81 97 GLY A O 1
ATOM 748 N N . SER A 1 98 ? 5.038 4.540 -77.163 1.00 41.28 98 SER A N 1
ATOM 749 C CA . SER A 1 98 ? 5.172 5.791 -77.907 1.00 41.28 98 SER A CA 1
ATOM 750 C C . SER A 1 98 ? 4.798 5.560 -79.365 1.00 41.28 98 SER A C 1
ATOM 752 O O . SER A 1 98 ? 4.997 4.487 -79.930 1.00 41.28 98 SER A O 1
ATOM 754 N N . SER A 1 99 ? 4.136 6.571 -79.898 1.00 44.19 99 SER A N 1
ATOM 755 C CA . SER A 1 99 ? 3.195 6.573 -81.004 1.00 44.19 99 SER A CA 1
ATOM 756 C C . SER A 1 99 ? 3.747 7.400 -82.166 1.00 44.19 99 SER A C 1
ATOM 758 O O . SER A 1 99 ? 4.419 8.398 -81.927 1.00 44.19 99 SER A O 1
ATOM 760 N N . GLY A 1 100 ? 3.368 7.041 -83.399 1.00 38.91 100 GLY A N 1
ATOM 761 C CA . GLY A 1 100 ? 3.405 7.911 -84.587 1.00 38.91 100 GLY A CA 1
ATOM 762 C C . GLY A 1 100 ? 4.771 8.008 -85.287 1.00 38.91 100 GLY A C 1
ATOM 763 O O . GLY A 1 100 ? 5.802 8.053 -84.642 1.00 38.91 100 GLY A O 1
ATOM 764 N N . ALA A 1 101 ? 4.885 8.053 -86.613 1.00 39.06 101 ALA A N 1
ATOM 765 C CA . ALA A 1 101 ? 3.916 8.442 -87.626 1.00 39.06 101 ALA A CA 1
ATOM 766 C C . ALA A 1 101 ? 4.190 7.708 -88.950 1.00 39.06 101 ALA A C 1
ATOM 768 O O . ALA A 1 101 ? 5.334 7.457 -89.318 1.00 39.06 101 ALA A O 1
ATOM 769 N N . GLY A 1 102 ? 3.115 7.374 -89.665 1.00 42.84 102 GLY A N 1
ATOM 770 C CA . GLY A 1 102 ? 3.180 6.877 -91.034 1.00 42.84 102 GLY A CA 1
ATOM 771 C C . GLY A 1 102 ? 2.979 7.966 -92.090 1.00 42.84 102 GLY A C 1
ATOM 772 O O . GLY A 1 102 ? 2.623 9.100 -91.769 1.00 42.84 102 GLY A O 1
ATOM 773 N N . ARG A 1 103 ? 3.017 7.488 -93.346 1.00 45.25 103 ARG A N 1
ATOM 774 C CA . ARG A 1 103 ? 2.636 8.133 -94.625 1.00 45.25 103 ARG A CA 1
ATOM 775 C C . ARG A 1 103 ? 3.758 9.037 -95.180 1.00 45.25 103 ARG A C 1
ATOM 777 O O . ARG A 1 103 ? 4.258 9.876 -94.451 1.00 45.25 103 ARG A O 1
ATOM 784 N N . ARG A 1 104 ? 4.199 8.948 -96.437 1.00 51.69 104 ARG A N 1
ATOM 785 C CA . ARG A 1 104 ? 3.693 8.352 -97.687 1.00 51.69 104 ARG A CA 1
ATOM 786 C C . ARG A 1 104 ? 4.868 7.907 -98.555 1.00 51.69 104 ARG A C 1
ATOM 788 O O . ARG A 1 104 ? 5.978 8.416 -98.302 1.00 51.69 104 ARG A O 1
#

Solvent-accessible surface area (backbone atoms only — not comparable to full-atom values): 6818 Å² total; per-residue (Å²): 77,36,34,38,20,76,47,66,69,56,32,52,51,50,36,53,50,41,42,75,76,71,32,60,54,45,79,44,80,53,78,65,90,82,62,92,57,78,91,77,49,42,24,34,30,39,34,78,54,59,65,72,66,52,45,57,50,19,63,77,57,80,29,44,76,40,73,70,73,73,75,82,74,79,82,78,85,71,75,95,61,85,84,84,82,82,77,8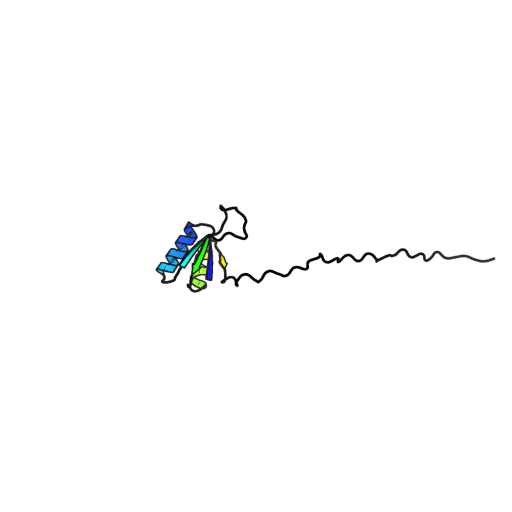9,74,91,77,79,87,76,91,81,87,88,78,88,83,84,90,132

Organism: NCBI:txid642780

Nearest PDB structures (foldseek):
  4rww-assembly1_B  TM=5.684E-01  e=6.150E-02  Listeria monocytogenes EGD-e
  4rww-assembly1_C  TM=5.641E-01  e=8.618E-02  Listeria monocytogenes EGD-e
  4rww-assembly1_A  TM=5.642E-01  e=1.055E-01  Listeria monocytogenes EGD-e
  6juy-assembly1_D  TM=5.134E-01  e=2.903E-01  Synechocystis sp. PCC 6803 substr. Kazusa
  3erj-assembly1_A  TM=5.434E-01  e=1.046E+00  Archaeoglobus fulgidus

Secondary structure (DSSP, 8-state):
-EEEESSHHHHHHHHHHHHHTT--EEEEE---TT---GGGPPEEEEE-S-HHHHHHHHHHTT-EEE--PPPPPPPP---SS-----------------------